Protein AF-A0A496TGB9-F1 (afdb_monomer)

Foldseek 3Di:
DDDDPVVVVVVVLVVVVLLLQQCVVLVVQDHPDHHDDPDDDDLLVSLVVCVVSCVVPVVSNVSNVVSCVVVVVVDDPVVNVVVVCLVPDDPVVNCVVCVVVCPPPHPVPPD

Mean predicted aligned error: 8.4 Å

Structure (mmCIF, N/CA/C/O backbone):
data_AF-A0A496TGB9-F1
#
_entry.id   AF-A0A496TGB9-F1
#
loop_
_atom_site.group_PDB
_atom_site.id
_atom_site.type_symbol
_atom_site.label_atom_id
_atom_site.label_alt_id
_atom_site.label_comp_id
_atom_site.label_asym_id
_atom_site.label_entity_id
_atom_site.label_seq_id
_atom_site.pdbx_PDB_ins_code
_atom_site.Cartn_x
_atom_site.Cartn_y
_atom_site.Cartn_z
_atom_site.occupancy
_atom_site.B_iso_or_equiv
_atom_site.auth_seq_id
_atom_site.auth_comp_id
_atom_site.auth_asym_id
_atom_site.auth_atom_id
_atom_site.pdbx_PDB_model_num
ATOM 1 N N . MET A 1 1 ? -21.841 -12.529 18.182 1.00 57.22 1 MET A N 1
ATOM 2 C CA . MET A 1 1 ? -20.775 -12.294 19.174 1.00 57.22 1 MET A CA 1
ATOM 3 C C . MET A 1 1 ? -20.608 -10.790 19.254 1.00 57.22 1 MET A C 1
ATOM 5 O O . MET A 1 1 ? -20.301 -10.197 18.228 1.00 57.22 1 MET A O 1
ATOM 9 N N . GLU A 1 2 ? -20.932 -10.175 20.390 1.00 85.12 2 GLU A N 1
ATOM 10 C CA . GLU A 1 2 ? -20.665 -8.746 20.596 1.00 85.12 2 GLU A CA 1
ATOM 11 C C . GLU A 1 2 ? -19.164 -8.572 20.853 1.00 85.12 2 GLU A C 1
ATOM 13 O O . GLU A 1 2 ? -18.614 -9.227 21.735 1.00 85.12 2 GLU A O 1
ATOM 18 N N . ILE A 1 3 ? -18.500 -7.747 20.043 1.00 89.69 3 ILE A N 1
ATOM 19 C CA . ILE A 1 3 ? -17.087 -7.382 20.209 1.00 89.69 3 ILE A CA 1
ATOM 20 C C . ILE A 1 3 ? -17.006 -5.957 20.746 1.00 89.69 3 ILE A C 1
ATOM 22 O O . ILE A 1 3 ? -17.847 -5.116 20.425 1.00 89.69 3 ILE A O 1
ATOM 26 N N . SER A 1 4 ? -15.980 -5.663 21.543 1.00 94.19 4 SER A N 1
ATOM 27 C CA . SER A 1 4 ? -15.757 -4.286 21.991 1.00 94.19 4 SER A CA 1
ATOM 28 C C . SER A 1 4 ? -15.330 -3.390 20.820 1.00 94.19 4 SER A C 1
ATOM 30 O O . SER A 1 4 ? -14.695 -3.849 19.869 1.00 94.19 4 SER A O 1
ATOM 32 N N . LEU A 1 5 ? -15.601 -2.082 20.903 1.00 94.06 5 LEU A N 1
ATOM 33 C CA . LEU A 1 5 ? -15.156 -1.119 19.884 1.00 94.06 5 LEU A CA 1
ATOM 34 C C . LEU A 1 5 ? -13.626 -1.110 19.720 1.00 94.06 5 LEU A C 1
ATOM 36 O O . LEU A 1 5 ? -13.108 -0.931 18.617 1.00 94.06 5 LEU A O 1
ATOM 40 N N . LYS A 1 6 ? -12.897 -1.325 20.822 1.00 93.12 6 LYS A N 1
ATOM 41 C CA . LYS A 1 6 ? -11.436 -1.432 20.813 1.00 93.12 6 LYS A CA 1
ATOM 42 C C . LYS A 1 6 ? -10.983 -2.639 19.993 1.00 93.12 6 LYS A C 1
ATOM 44 O O . LYS A 1 6 ? -10.176 -2.479 19.082 1.00 93.12 6 LYS A O 1
ATOM 49 N N . GLU A 1 7 ? -11.545 -3.808 20.284 1.00 93.56 7 GLU A N 1
ATOM 50 C CA . GLU A 1 7 ? -11.225 -5.049 19.577 1.00 93.56 7 GLU A CA 1
ATOM 51 C C . GLU A 1 7 ? -11.588 -4.955 18.090 1.00 93.56 7 GLU A C 1
ATOM 53 O O . GLU A 1 7 ? -10.802 -5.342 17.228 1.00 93.56 7 GLU A O 1
ATOM 58 N N . PHE A 1 8 ? -12.742 -4.362 17.765 1.00 94.19 8 PHE A N 1
ATOM 59 C CA . PHE A 1 8 ? -13.118 -4.091 16.379 1.00 94.19 8 PHE A CA 1
ATOM 60 C C . PHE A 1 8 ? -12.067 -3.233 15.664 1.00 94.19 8 PHE A C 1
ATOM 62 O O . PHE A 1 8 ? -11.627 -3.576 14.569 1.00 94.19 8 PHE A O 1
ATOM 69 N N . LYS A 1 9 ? -11.635 -2.129 16.285 1.00 90.88 9 LYS A N 1
ATOM 70 C CA . LYS A 1 9 ? -10.646 -1.208 15.707 1.00 90.88 9 LYS A CA 1
ATOM 71 C C . LYS A 1 9 ? -9.292 -1.878 15.465 1.00 90.88 9 LYS A C 1
ATOM 73 O O . LYS A 1 9 ? -8.643 -1.583 14.455 1.00 90.88 9 LYS A O 1
ATOM 78 N N . GLU A 1 10 ? -8.859 -2.733 16.387 1.00 91.19 10 GLU A N 1
ATOM 79 C CA . GLU A 1 10 ? -7.620 -3.510 16.271 1.00 91.19 10 GLU A CA 1
ATOM 80 C C . GLU A 1 10 ? -7.716 -4.480 15.092 1.00 91.19 10 GLU A C 1
ATOM 82 O O . GLU A 1 10 ? -6.960 -4.336 14.130 1.00 91.19 10 GLU A O 1
ATOM 87 N N . ARG A 1 11 ? -8.738 -5.342 15.073 1.00 93.56 11 ARG A N 1
ATOM 88 C CA . ARG A 1 11 ? -8.959 -6.316 13.991 1.00 93.56 11 ARG A CA 1
ATOM 89 C C . ARG A 1 11 ? -9.144 -5.664 12.625 1.00 93.56 11 ARG A C 1
ATOM 91 O O . ARG A 1 11 ? -8.650 -6.163 11.619 1.00 93.56 11 ARG A O 1
ATOM 98 N N . PHE A 1 12 ? -9.842 -4.532 12.573 1.00 92.25 12 PHE A N 1
ATOM 99 C CA . PHE A 1 12 ? -10.008 -3.765 11.343 1.00 92.25 12 PHE A CA 1
ATOM 100 C C . PHE A 1 12 ? -8.667 -3.213 10.843 1.00 92.25 12 PHE A C 1
ATOM 102 O O . PHE A 1 12 ? -8.364 -3.294 9.655 1.00 92.25 12 PHE A O 1
ATOM 109 N N . SER A 1 13 ? -7.836 -2.683 11.748 1.00 90.12 13 SER A N 1
ATOM 110 C CA . SER A 1 13 ? -6.503 -2.185 11.390 1.00 90.12 13 SER A CA 1
ATOM 111 C C . SER A 1 13 ? -5.588 -3.308 10.896 1.00 90.12 13 SER A C 1
ATOM 113 O O . SER A 1 13 ? -4.877 -3.110 9.914 1.00 90.12 13 SER A O 1
ATOM 115 N N . GLU A 1 14 ? -5.624 -4.471 11.545 1.00 92.56 14 GLU A N 1
ATOM 116 C CA . GLU A 1 14 ? -4.873 -5.663 11.137 1.00 92.56 14 GLU A CA 1
ATOM 117 C C . GLU A 1 14 ? -5.318 -6.163 9.762 1.00 92.56 14 GLU A C 1
ATOM 119 O O . GLU A 1 14 ? -4.480 -6.362 8.886 1.00 92.56 14 GLU A O 1
ATOM 124 N N . GLY A 1 15 ? -6.629 -6.261 9.524 1.00 94.25 15 GLY A N 1
ATOM 125 C CA . GLY A 1 15 ? -7.169 -6.659 8.224 1.00 94.25 15 GLY A CA 1
ATOM 126 C C . GLY A 1 15 ? -6.773 -5.700 7.098 1.00 94.25 15 GLY A C 1
ATOM 127 O O . GLY A 1 15 ? -6.415 -6.141 6.006 1.00 94.25 15 GLY A O 1
ATOM 128 N N . LEU A 1 16 ? -6.762 -4.387 7.359 1.00 92.69 16 LEU A N 1
ATOM 129 C CA . LEU A 1 16 ? -6.268 -3.409 6.385 1.00 92.69 16 LEU A CA 1
ATOM 130 C C . LEU A 1 16 ? -4.783 -3.620 6.063 1.00 92.69 16 LEU A C 1
ATOM 132 O O . LEU A 1 16 ? -4.412 -3.559 4.890 1.00 92.69 16 LEU A O 1
ATOM 136 N N . LEU A 1 17 ? -3.941 -3.874 7.069 1.00 94.06 17 LEU A N 1
ATOM 137 C CA . LEU A 1 17 ? -2.518 -4.160 6.857 1.00 94.06 17 LEU A CA 1
ATOM 138 C C . LEU A 1 17 ? -2.315 -5.457 6.071 1.00 94.06 17 LEU A C 1
ATOM 140 O O . LEU A 1 17 ? -1.496 -5.488 5.153 1.00 94.06 17 LEU A O 1
ATOM 144 N N . GLU A 1 18 ? -3.082 -6.501 6.382 1.00 95.38 18 GLU A N 1
ATOM 145 C CA . GLU A 1 18 ? -3.023 -7.773 5.667 1.00 95.38 18 GLU A CA 1
ATOM 146 C C . GLU A 1 18 ? -3.385 -7.594 4.187 1.00 95.38 18 GLU A C 1
ATOM 148 O O . GLU A 1 18 ? -2.650 -8.065 3.322 1.00 95.38 18 GLU A O 1
ATOM 153 N N . ILE A 1 19 ? -4.447 -6.841 3.869 1.00 95.75 19 ILE A N 1
ATOM 154 C CA . ILE A 1 19 ? -4.821 -6.523 2.478 1.00 95.75 19 ILE A CA 1
ATOM 155 C C . ILE A 1 19 ? -3.662 -5.845 1.738 1.00 95.75 19 ILE A C 1
ATOM 157 O O . ILE A 1 19 ? -3.352 -6.221 0.608 1.00 95.75 19 ILE A O 1
ATOM 161 N N . HIS A 1 20 ? -2.988 -4.881 2.369 1.00 96.12 20 HIS A N 1
ATOM 162 C CA . HIS A 1 20 ? -1.855 -4.199 1.740 1.00 96.12 20 HIS A CA 1
ATOM 163 C C . HIS A 1 20 ? -0.694 -5.157 1.493 1.00 96.12 20 HIS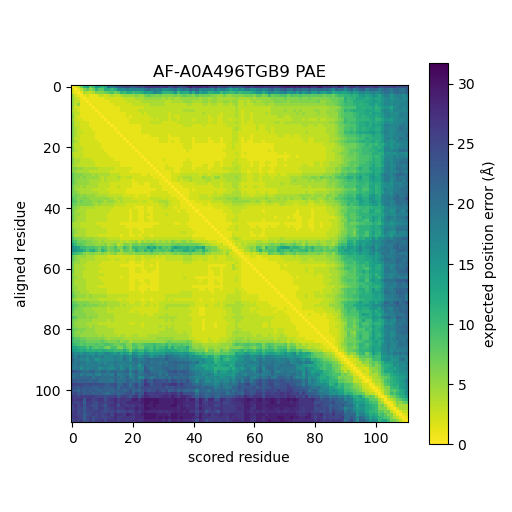 A C 1
ATOM 165 O O . HIS A 1 20 ? -0.1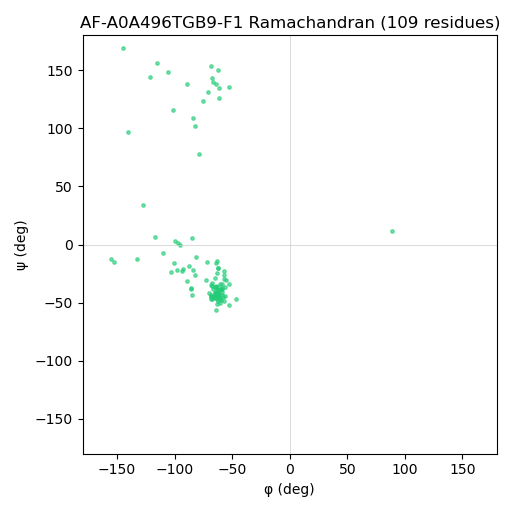34 -5.162 0.399 1.00 96.12 20 HIS A O 1
ATOM 171 N N . TRP A 1 21 ? -0.355 -5.997 2.472 1.00 97.06 21 TRP A N 1
ATOM 172 C CA . TRP A 1 21 ? 0.678 -7.014 2.304 1.00 97.06 21 TRP A CA 1
ATOM 173 C C . TRP A 1 21 ? 0.356 -7.977 1.158 1.00 97.06 21 TRP A C 1
ATOM 175 O O . TRP A 1 21 ? 1.232 -8.236 0.336 1.00 97.06 21 TRP A O 1
ATOM 185 N N . LYS A 1 22 ? -0.895 -8.439 1.034 1.00 97.81 22 LYS A N 1
ATOM 186 C CA . LYS A 1 22 ? -1.327 -9.313 -0.071 1.00 97.81 22 LYS A CA 1
ATOM 187 C C . LYS A 1 22 ? -1.184 -8.627 -1.427 1.00 97.81 22 LYS A C 1
ATOM 189 O O . LYS A 1 22 ? -0.658 -9.225 -2.366 1.00 97.81 22 LYS A O 1
ATOM 194 N N . GLN A 1 23 ? -1.609 -7.369 -1.533 1.00 97.88 23 GLN A N 1
ATOM 195 C CA . GLN A 1 23 ? -1.523 -6.612 -2.784 1.00 97.88 23 GLN A CA 1
ATOM 196 C C . GLN A 1 23 ? -0.072 -6.298 -3.170 1.00 97.88 23 GLN A C 1
ATOM 198 O O . GLN A 1 23 ? 0.320 -6.526 -4.311 1.00 97.88 23 GLN A O 1
ATOM 203 N N . TRP A 1 24 ? 0.770 -5.864 -2.231 1.00 97.69 24 TRP A N 1
ATOM 204 C CA . TRP A 1 24 ? 2.199 -5.668 -2.498 1.00 97.69 24 TRP A CA 1
ATOM 205 C C . TRP A 1 24 ? 2.904 -6.981 -2.847 1.00 97.69 24 TRP A C 1
ATOM 207 O O . TRP A 1 24 ? 3.754 -7.007 -3.739 1.00 97.69 24 TRP A O 1
ATOM 217 N N . SER A 1 25 ? 2.518 -8.086 -2.209 1.00 98.00 25 SER A N 1
ATOM 218 C CA . SER A 1 25 ? 3.067 -9.403 -2.524 1.00 98.00 25 SER A CA 1
ATOM 219 C C . SER A 1 25 ? 2.712 -9.860 -3.938 1.00 98.00 25 SER A C 1
ATOM 221 O O . SER A 1 25 ? 3.571 -10.403 -4.631 1.00 98.00 25 SER A O 1
ATOM 223 N N . ALA A 1 26 ? 1.505 -9.553 -4.421 1.00 98.12 26 ALA A N 1
ATOM 224 C CA . ALA A 1 26 ? 1.118 -9.800 -5.811 1.00 98.12 26 ALA A CA 1
ATOM 225 C C . ALA A 1 26 ? 1.951 -8.992 -6.823 1.00 98.12 26 ALA A C 1
ATOM 227 O O . ALA A 1 26 ? 2.128 -9.422 -7.961 1.00 98.12 26 ALA A O 1
ATOM 228 N N . LEU A 1 27 ? 2.519 -7.857 -6.403 1.00 97.38 27 LEU A N 1
ATOM 229 C CA . LEU A 1 27 ? 3.456 -7.054 -7.196 1.00 97.38 27 LEU A CA 1
ATOM 230 C C . LEU A 1 27 ? 4.916 -7.539 -7.082 1.00 97.38 27 LEU A C 1
ATOM 232 O O . LEU A 1 27 ? 5.821 -6.898 -7.619 1.00 97.38 27 LEU A O 1
ATOM 236 N N . GLY A 1 28 ? 5.167 -8.659 -6.399 1.00 96.31 28 GLY A N 1
ATOM 237 C CA . GLY A 1 28 ? 6.496 -9.256 -6.248 1.00 96.31 28 GLY A CA 1
ATOM 238 C C . GLY A 1 28 ? 7.290 -8.753 -5.041 1.00 96.31 28 GLY A C 1
ATOM 239 O O . GLY 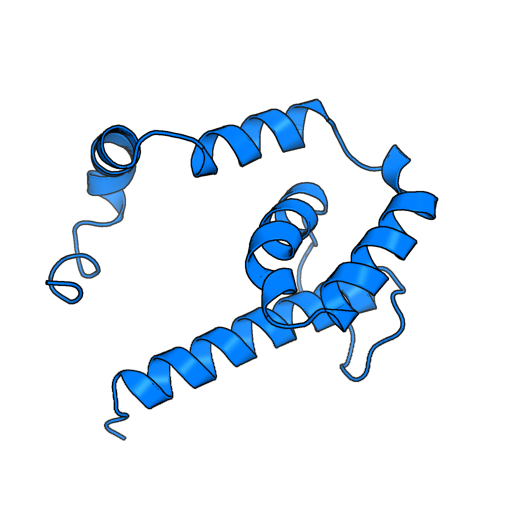A 1 28 ? 8.487 -9.023 -4.944 1.00 96.31 28 GLY A O 1
ATOM 240 N N . VAL A 1 29 ? 6.659 -8.030 -4.111 1.00 97.00 29 VAL A N 1
ATOM 241 C CA . VAL A 1 29 ? 7.282 -7.715 -2.819 1.00 97.00 29 VAL A CA 1
ATOM 242 C C . VAL A 1 29 ? 7.359 -8.984 -1.969 1.00 97.00 29 VAL A C 1
ATOM 244 O O . VAL A 1 29 ? 6.369 -9.698 -1.803 1.00 97.00 29 VAL A O 1
ATOM 247 N N . ALA A 1 30 ? 8.534 -9.265 -1.403 1.00 94.19 30 ALA A N 1
ATOM 248 C CA . ALA A 1 30 ? 8.701 -10.375 -0.472 1.00 94.19 30 ALA A CA 1
ATOM 249 C C . ALA A 1 30 ? 7.811 -10.164 0.762 1.00 94.19 30 ALA A C 1
ATOM 251 O O . ALA A 1 30 ? 7.862 -9.114 1.404 1.00 94.19 30 ALA A O 1
ATOM 252 N N . SER A 1 31 ? 6.982 -11.155 1.085 1.00 94.06 31 SER A N 1
ATOM 253 C CA . SER A 1 31 ? 5.998 -11.048 2.158 1.00 94.06 31 SER A CA 1
ATOM 254 C C . SER A 1 31 ? 5.810 -12.378 2.892 1.00 94.06 31 SER A C 1
ATOM 256 O O . SER A 1 31 ? 6.296 -13.419 2.456 1.00 94.06 31 SER A O 1
ATOM 258 N N . HIS A 1 32 ? 5.112 -12.319 4.025 1.00 93.25 32 HIS A N 1
ATOM 259 C CA . HIS A 1 32 ? 4.730 -13.477 4.836 1.00 93.25 32 HIS A CA 1
ATOM 260 C C . HIS A 1 32 ? 3.296 -13.958 4.553 1.00 93.25 32 HIS A C 1
ATOM 262 O O . HIS A 1 32 ? 2.823 -14.879 5.215 1.00 93.25 32 HIS A O 1
ATOM 268 N N . VAL A 1 33 ? 2.592 -13.318 3.616 1.00 96.19 33 VAL A N 1
ATOM 269 C CA . VAL A 1 33 ? 1.211 -13.641 3.245 1.00 96.19 33 VAL A CA 1
ATOM 270 C C . VAL A 1 33 ? 1.156 -14.128 1.804 1.00 96.19 33 VAL A C 1
ATOM 272 O O . VAL A 1 33 ? 2.006 -13.790 0.981 1.00 96.19 33 VAL A O 1
ATOM 275 N N . GLU A 1 34 ? 0.123 -14.898 1.481 1.00 97.06 34 GLU A N 1
ATOM 276 C CA . GLU A 1 34 ? -0.149 -15.242 0.089 1.00 97.06 34 GLU A CA 1
ATOM 277 C C . GLU A 1 34 ? -0.496 -13.982 -0.718 1.00 97.06 34 GLU A C 1
ATOM 279 O O . GLU A 1 34 ? -1.256 -13.140 -0.231 1.00 97.06 34 GLU A O 1
ATOM 284 N N . PRO A 1 35 ? 0.0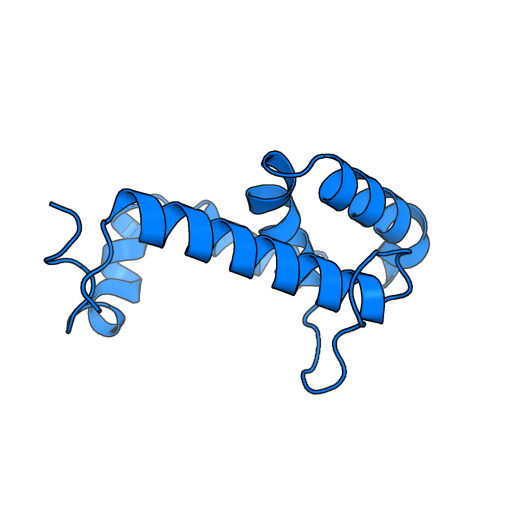13 -13.839 -1.951 1.00 98.06 35 PRO A N 1
ATOM 285 C CA . PRO A 1 35 ? -0.319 -12.703 -2.795 1.00 98.06 35 PRO A CA 1
ATOM 286 C C . PRO A 1 35 ? -1.817 -12.661 -3.113 1.00 98.06 35 PRO A C 1
ATOM 288 O O . PRO A 1 35 ? -2.475 -13.698 -3.215 1.00 98.06 35 PRO A O 1
ATOM 291 N N . GLU A 1 36 ? -2.349 -11.456 -3.313 1.00 97.81 36 GLU A N 1
ATOM 292 C CA . GLU A 1 36 ? -3.687 -11.263 -3.877 1.00 97.81 36 GLU A CA 1
ATOM 293 C C . GLU A 1 36 ? -3.754 -11.856 -5.298 1.00 97.81 36 GLU A C 1
ATOM 295 O O . GLU A 1 36 ? -2.846 -11.659 -6.104 1.00 97.81 36 GLU A O 1
ATOM 300 N N . ARG A 1 37 ? -4.823 -12.601 -5.610 1.00 96.75 37 ARG A N 1
ATOM 301 C CA . ARG A 1 37 ? -4.989 -13.316 -6.897 1.00 96.75 37 ARG A CA 1
ATOM 302 C C . ARG A 1 37 ? -6.354 -13.110 -7.551 1.00 96.75 37 ARG A C 1
ATOM 304 O O . ARG A 1 37 ? -6.532 -13.483 -8.705 1.00 96.75 37 ARG A O 1
ATOM 311 N N . ASN A 1 38 ? -7.315 -12.552 -6.825 1.00 96.06 38 ASN A N 1
ATOM 312 C CA . ASN A 1 38 ? -8.716 -12.473 -7.227 1.00 96.06 38 ASN A CA 1
ATOM 313 C C . ASN A 1 38 ? -9.108 -11.075 -7.714 1.00 96.06 38 ASN A C 1
ATOM 315 O O . ASN A 1 38 ? -10.068 -10.944 -8.470 1.00 96.06 38 ASN A O 1
ATOM 319 N N . TRP A 1 39 ? -8.383 -10.036 -7.293 1.00 94.38 39 TRP A N 1
ATOM 320 C CA . TRP A 1 39 ? -8.737 -8.644 -7.568 1.00 94.38 39 TRP A CA 1
ATOM 321 C C . TRP A 1 39 ? -7.643 -7.899 -8.326 1.00 94.38 39 TRP A C 1
ATOM 323 O O . TRP A 1 39 ? -6.451 -8.092 -8.091 1.00 94.38 39 TRP A O 1
ATOM 333 N N . LEU A 1 40 ? -8.067 -6.998 -9.216 1.00 95.50 40 LEU A N 1
ATOM 334 C CA . LEU A 1 40 ? -7.164 -6.045 -9.853 1.00 95.50 40 LEU A CA 1
ATOM 335 C C . LEU A 1 40 ? -6.627 -5.057 -8.815 1.00 95.50 40 LEU A C 1
ATOM 337 O O . LEU A 1 40 ? -7.368 -4.568 -7.961 1.00 95.50 40 LEU A O 1
ATOM 341 N N . ILE A 1 41 ? -5.340 -4.737 -8.930 1.00 96.69 41 ILE A N 1
ATOM 342 C CA . ILE A 1 41 ? -4.649 -3.823 -8.022 1.00 96.69 41 ILE A CA 1
ATOM 343 C C . ILE A 1 41 ? -4.527 -2.461 -8.698 1.00 96.69 41 ILE A C 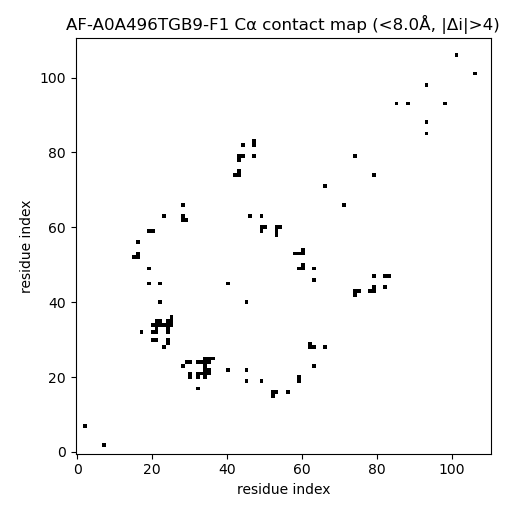1
ATOM 345 O O . ILE A 1 41 ? -3.847 -2.320 -9.715 1.00 96.69 41 ILE A O 1
ATOM 349 N N . ASP A 1 42 ? -5.171 -1.450 -8.118 1.00 95.50 42 ASP A N 1
ATOM 350 C CA . ASP A 1 42 ? -4.957 -0.056 -8.505 1.00 95.50 42 ASP A CA 1
ATOM 351 C C . ASP A 1 42 ? -3.706 0.482 -7.798 1.00 95.50 42 ASP A C 1
ATOM 353 O O . ASP A 1 42 ?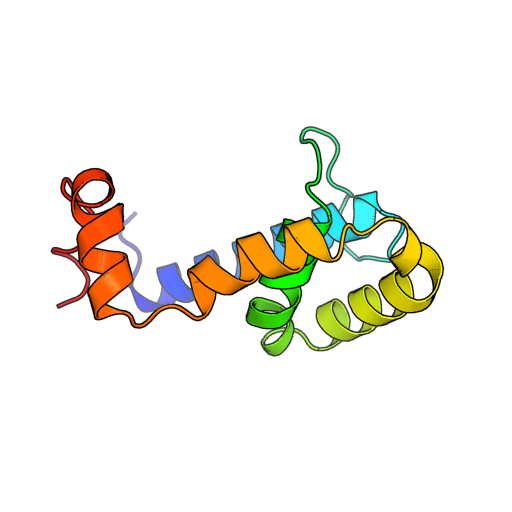 -3.732 0.793 -6.605 1.00 95.50 42 ASP A O 1
ATOM 357 N N . LEU A 1 43 ? -2.597 0.559 -8.536 1.00 96.12 43 LEU A N 1
ATOM 358 C CA . LEU A 1 43 ? -1.277 0.863 -7.988 1.00 96.12 43 LEU A CA 1
ATOM 359 C C . LEU A 1 43 ? -1.220 2.245 -7.324 1.00 96.12 43 LEU A C 1
ATOM 361 O O . LEU A 1 43 ? -0.669 2.383 -6.234 1.00 96.12 43 LEU A O 1
ATOM 365 N N . GLU A 1 44 ? -1.806 3.275 -7.936 1.00 95.69 44 GLU A N 1
ATOM 366 C CA . GLU A 1 44 ? -1.809 4.620 -7.358 1.00 95.69 44 GLU A CA 1
ATOM 367 C C . GLU A 1 44 ? -2.651 4.708 -6.081 1.00 95.69 44 GLU A C 1
ATOM 369 O O . GLU A 1 44 ? -2.271 5.426 -5.152 1.00 95.69 44 GLU A O 1
ATOM 374 N N . ALA A 1 45 ? -3.769 3.978 -6.017 1.00 93.69 45 ALA A N 1
ATOM 375 C CA . ALA A 1 45 ? -4.584 3.903 -4.809 1.00 93.69 45 ALA A CA 1
ATOM 376 C C . ALA A 1 45 ? -3.832 3.169 -3.690 1.00 93.69 45 ALA A C 1
ATOM 378 O O . ALA A 1 45 ? -3.743 3.701 -2.584 1.00 93.69 45 ALA A O 1
ATOM 379 N N . LEU A 1 46 ? -3.225 2.016 -4.005 1.00 95.56 46 LEU A N 1
ATOM 380 C CA . LEU A 1 46 ? -2.416 1.229 -3.073 1.00 95.56 46 LEU A CA 1
ATOM 381 C C . LEU A 1 46 ? -1.251 2.045 -2.510 1.00 95.56 46 LEU A C 1
ATOM 383 O O . LEU A 1 46 ? -1.017 2.035 -1.304 1.00 95.56 46 LEU A O 1
ATOM 387 N N . VAL A 1 47 ? -0.522 2.787 -3.345 1.00 94.81 47 VAL A N 1
ATOM 388 C CA . VAL A 1 47 ? 0.590 3.625 -2.874 1.00 94.81 47 VAL A CA 1
ATOM 389 C C . VAL A 1 47 ? 0.107 4.697 -1.911 1.00 94.81 47 VAL A C 1
ATOM 391 O O . VAL A 1 47 ? 0.666 4.840 -0.824 1.00 94.81 47 VAL A O 1
ATOM 394 N N . LEU A 1 48 ? -0.945 5.431 -2.271 1.00 92.38 48 LEU A N 1
ATOM 395 C CA . LEU A 1 48 ? -1.455 6.503 -1.419 1.00 92.38 48 LEU A CA 1
ATOM 396 C C . LEU A 1 48 ? -2.009 5.974 -0.093 1.00 92.38 48 LEU A C 1
ATOM 398 O O . LEU A 1 48 ? -1.723 6.561 0.951 1.00 92.38 48 LEU A O 1
ATOM 402 N N . SER A 1 49 ? -2.740 4.857 -0.101 1.00 91.00 49 SER A N 1
ATOM 403 C CA . SER A 1 49 ? -3.222 4.236 1.137 1.00 91.00 49 SER A CA 1
ATOM 404 C C . SER A 1 49 ? -2.079 3.655 1.973 1.00 91.00 49 SER A C 1
ATOM 406 O O . SER A 1 49 ? -2.107 3.775 3.198 1.00 91.00 49 SER A O 1
ATOM 408 N N . THR A 1 50 ? -1.026 3.124 1.340 1.00 93.50 50 THR A N 1
ATOM 409 C CA . THR A 1 50 ? 0.182 2.638 2.030 1.00 93.50 50 THR A CA 1
ATOM 410 C C . THR A 1 50 ? 0.924 3.766 2.743 1.00 93.50 50 THR A C 1
ATOM 412 O O . THR A 1 50 ? 1.420 3.551 3.841 1.00 93.50 50 THR A O 1
ATOM 415 N N . LEU A 1 51 ? 0.966 4.986 2.199 1.00 87.44 51 LEU A N 1
ATOM 416 C CA . LEU A 1 51 ? 1.590 6.124 2.893 1.00 87.44 51 LEU A CA 1
ATOM 417 C C . LEU A 1 51 ? 0.850 6.510 4.184 1.00 87.44 51 LEU A C 1
ATOM 419 O O . LEU A 1 51 ? 1.465 7.006 5.124 1.00 87.44 51 LEU A O 1
ATOM 423 N N . VAL A 1 52 ? -0.460 6.264 4.242 1.00 81.12 52 VAL A N 1
ATOM 424 C CA . VAL A 1 52 ? -1.286 6.537 5.427 1.00 81.12 52 VAL A CA 1
ATOM 425 C C . VAL A 1 52 ? -1.221 5.378 6.426 1.00 81.12 52 VAL A C 1
ATOM 427 O O . VAL A 1 52 ? -1.091 5.596 7.629 1.00 81.12 52 VAL A O 1
ATOM 430 N N . LEU A 1 53 ? -1.309 4.137 5.941 1.00 78.31 53 LEU A N 1
ATOM 431 C CA . LEU A 1 53 ? -1.408 2.933 6.774 1.00 78.31 53 LEU A CA 1
ATOM 432 C C . LEU A 1 53 ? -0.050 2.333 7.147 1.00 78.31 53 LEU A C 1
ATOM 434 O O . LEU A 1 53 ? 0.098 1.795 8.241 1.00 78.31 53 LEU A O 1
ATOM 438 N N . GLY A 1 54 ? 0.953 2.467 6.283 1.00 66.81 54 GLY A N 1
ATOM 439 C CA . GLY A 1 54 ? 2.314 1.962 6.471 1.00 66.81 54 GLY A CA 1
ATOM 440 C C . GLY A 1 54 ? 3.053 2.605 7.646 1.00 66.81 54 GLY A C 1
ATOM 441 O O . GLY A 1 54 ? 4.003 2.024 8.152 1.00 66.81 54 GLY A O 1
ATOM 442 N N . LEU A 1 55 ? 2.571 3.735 8.178 1.00 70.50 55 LEU A N 1
ATOM 443 C CA . LEU A 1 55 ? 3.058 4.274 9.456 1.00 70.50 55 LEU A CA 1
ATOM 444 C C . LEU A 1 55 ? 2.800 3.324 10.641 1.00 70.50 55 LEU A C 1
ATOM 446 O O . LEU A 1 55 ? 3.461 3.444 11.670 1.00 70.50 55 LEU A O 1
ATOM 450 N N . LYS A 1 56 ? 1.861 2.377 10.507 1.00 82.69 56 LYS A N 1
ATOM 451 C CA . LYS A 1 56 ? 1.585 1.339 11.510 1.00 82.69 56 LYS A CA 1
ATOM 452 C C . LYS A 1 56 ? 2.455 0.083 11.352 1.00 82.69 56 LYS A C 1
ATOM 454 O O . LYS A 1 56 ? 2.572 -0.672 12.310 1.00 82.69 56 LYS A O 1
ATOM 459 N N . ASP A 1 57 ? 3.064 -0.138 10.184 1.00 90.44 57 ASP A N 1
ATOM 460 C CA . ASP A 1 57 ? 4.037 -1.215 9.944 1.00 90.44 57 ASP A CA 1
ATOM 461 C C . ASP A 1 57 ? 5.169 -0.693 9.050 1.00 90.44 57 ASP A C 1
ATOM 463 O O . ASP A 1 57 ? 5.074 -0.676 7.820 1.00 90.44 57 ASP A O 1
ATOM 467 N N . ALA A 1 58 ? 6.272 -0.292 9.684 1.00 91.00 58 ALA A N 1
ATOM 468 C CA . ALA A 1 58 ? 7.431 0.270 8.997 1.00 91.00 58 ALA A CA 1
ATOM 469 C C . ALA A 1 58 ? 8.012 -0.664 7.920 1.00 91.00 58 ALA A C 1
ATOM 471 O O . ALA A 1 58 ? 8.601 -0.189 6.950 1.00 91.00 58 ALA A O 1
ATOM 472 N N . ARG A 1 59 ? 7.835 -1.987 8.047 1.00 93.88 59 ARG A N 1
ATOM 473 C CA . ARG A 1 59 ? 8.332 -2.954 7.056 1.00 93.88 59 ARG A CA 1
ATOM 474 C C . ARG A 1 59 ? 7.541 -2.864 5.759 1.00 93.88 59 ARG A C 1
ATOM 476 O O . ARG A 1 59 ? 8.143 -2.878 4.691 1.00 93.88 59 ARG A O 1
ATOM 483 N N . LEU A 1 60 ? 6.217 -2.732 5.859 1.00 94.62 60 LEU A N 1
ATOM 484 C CA . LEU A 1 60 ? 5.340 -2.541 4.705 1.00 94.62 60 LEU A CA 1
ATOM 485 C C . LEU A 1 60 ? 5.713 -1.253 3.967 1.00 94.62 60 LEU A C 1
ATOM 487 O O . LEU A 1 60 ? 5.875 -1.258 2.747 1.00 94.62 60 LEU A O 1
ATOM 491 N N . LEU A 1 61 ? 5.902 -0.163 4.719 1.00 94.25 61 LEU A N 1
ATOM 492 C CA . LEU A 1 61 ? 6.287 1.121 4.144 1.00 94.25 61 LEU A CA 1
ATOM 493 C C . LEU A 1 61 ? 7.639 1.027 3.425 1.00 94.25 61 LEU A C 1
ATOM 495 O O . LEU A 1 61 ? 7.722 1.382 2.251 1.00 94.25 61 LEU A O 1
ATOM 499 N N . ASN A 1 62 ? 8.669 0.487 4.078 1.00 95.00 62 ASN A N 1
ATOM 500 C CA . ASN A 1 62 ? 9.996 0.339 3.476 1.00 95.00 62 ASN A CA 1
ATOM 501 C C . ASN A 1 62 ? 9.960 -0.524 2.210 1.00 95.00 62 ASN A C 1
ATOM 503 O O . ASN A 1 62 ? 10.467 -0.109 1.170 1.00 95.00 62 ASN A O 1
ATOM 507 N N . ALA A 1 63 ? 9.296 -1.679 2.266 1.00 95.75 63 ALA A N 1
ATOM 508 C CA . ALA A 1 63 ? 9.195 -2.580 1.125 1.00 95.75 63 ALA A CA 1
ATOM 509 C C . ALA A 1 63 ? 8.451 -1.935 -0.059 1.00 95.75 63 ALA A C 1
ATOM 511 O O . ALA A 1 63 ? 8.866 -2.078 -1.211 1.00 95.75 63 ALA A O 1
ATOM 512 N N . SER A 1 64 ? 7.390 -1.165 0.214 1.00 95.75 64 SER A N 1
ATOM 513 C CA . SER A 1 64 ? 6.678 -0.411 -0.824 1.00 95.75 64 SER A CA 1
ATOM 514 C C . SER A 1 64 ? 7.558 0.662 -1.474 1.00 95.75 64 SER A C 1
ATOM 516 O O . SER A 1 64 ? 7.554 0.805 -2.695 1.00 95.75 64 SER A O 1
ATOM 518 N N . ILE A 1 65 ? 8.371 1.378 -0.689 1.00 95.62 65 ILE A N 1
ATOM 519 C CA . ILE A 1 65 ? 9.299 2.395 -1.199 1.00 95.62 65 ILE A CA 1
ATOM 520 C C . ILE A 1 65 ? 10.375 1.745 -2.072 1.00 95.62 65 ILE A C 1
ATOM 522 O O . ILE A 1 65 ? 10.639 2.228 -3.172 1.00 95.62 65 ILE A O 1
ATOM 526 N N . GLU A 1 66 ? 10.963 0.631 -1.633 1.00 97.06 66 GLU A N 1
ATOM 527 C CA . GLU A 1 66 ? 11.945 -0.117 -2.426 1.00 97.06 66 GLU A CA 1
ATOM 528 C C . GLU A 1 66 ? 11.370 -0.586 -3.765 1.00 97.06 66 GLU A C 1
ATOM 530 O O . GLU A 1 66 ? 12.037 -0.497 -4.803 1.00 97.06 66 GLU A O 1
ATOM 535 N N . TRP A 1 67 ? 10.120 -1.053 -3.763 1.00 97.38 67 TRP A N 1
ATOM 536 C CA . TRP A 1 67 ? 9.424 -1.424 -4.987 1.00 97.38 67 TRP A CA 1
ATOM 537 C C . TRP A 1 67 ? 9.210 -0.210 -5.901 1.00 97.38 67 TRP A C 1
ATOM 539 O O . TRP A 1 67 ? 9.461 -0.295 -7.105 1.00 97.38 67 TRP A O 1
ATOM 549 N N . LEU A 1 68 ? 8.807 0.935 -5.342 1.00 96.94 68 LEU A N 1
ATOM 550 C CA . LEU A 1 68 ? 8.563 2.171 -6.092 1.00 96.94 68 LEU A CA 1
ATOM 551 C C . LEU A 1 68 ? 9.832 2.787 -6.677 1.00 96.94 68 LEU A C 1
ATOM 553 O O . LEU A 1 68 ? 9.776 3.346 -7.768 1.00 96.94 68 LEU A O 1
ATOM 557 N N . ILE A 1 69 ? 10.980 2.656 -6.014 1.00 97.44 69 ILE A N 1
ATOM 558 C CA . ILE A 1 69 ? 12.265 3.103 -6.570 1.00 97.44 69 ILE A CA 1
ATOM 559 C C . ILE A 1 69 ? 12.557 2.386 -7.897 1.00 97.44 69 ILE A C 1
ATOM 561 O O . ILE A 1 69 ? 13.064 3.000 -8.833 1.00 97.44 69 ILE A O 1
ATOM 565 N N . LYS A 1 70 ? 12.208 1.098 -7.999 1.00 97.31 70 LYS A N 1
ATOM 566 C CA . LYS A 1 70 ? 12.466 0.272 -9.189 1.00 97.31 70 LYS A CA 1
ATOM 567 C C . LYS A 1 70 ? 11.375 0.397 -10.253 1.00 97.31 70 LYS A C 1
ATOM 569 O O . LYS A 1 70 ? 11.680 0.395 -11.440 1.00 97.31 70 LYS A O 1
ATOM 574 N N . ASN A 1 71 ? 10.114 0.508 -9.834 1.00 97.50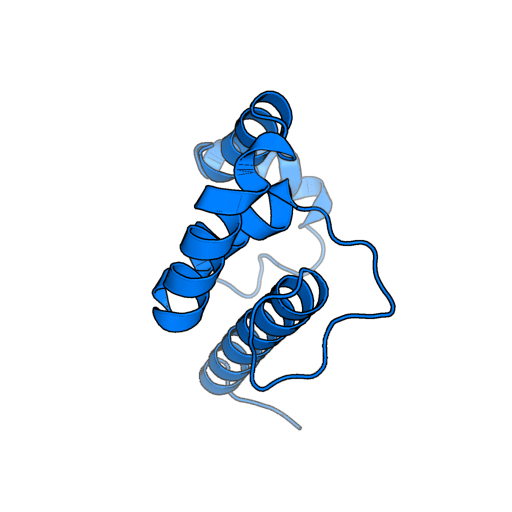 71 ASN A N 1
ATOM 575 C CA . ASN A 1 71 ? 8.946 0.381 -10.715 1.00 97.50 71 ASN A CA 1
ATOM 576 C C . ASN A 1 71 ? 8.101 1.662 -10.805 1.00 97.50 71 ASN A C 1
ATOM 578 O O . ASN A 1 71 ? 7.037 1.674 -11.420 1.00 97.50 71 ASN A O 1
ATOM 582 N N . GLY A 1 72 ? 8.566 2.766 -10.214 1.00 95.12 72 GLY A N 1
ATOM 583 C CA . GLY A 1 72 ? 7.815 4.018 -10.093 1.00 95.12 72 GLY A CA 1
ATOM 584 C C . GLY A 1 72 ? 7.348 4.617 -11.422 1.00 95.12 72 GLY A C 1
ATOM 585 O O . GLY A 1 72 ? 6.357 5.342 -11.461 1.00 95.12 72 GLY A O 1
ATOM 586 N N . GLY A 1 73 ? 8.016 4.266 -12.525 1.00 96.62 73 GLY A N 1
ATOM 587 C CA . GLY A 1 73 ? 7.629 4.666 -13.879 1.00 96.62 73 GLY A CA 1
ATOM 588 C C . GLY A 1 73 ? 6.263 4.139 -14.336 1.00 96.62 73 GLY A C 1
ATOM 589 O O . GLY A 1 73 ? 5.728 4.647 -15.316 1.00 96.62 73 GLY A O 1
ATOM 590 N N . TRP A 1 74 ? 5.678 3.158 -13.642 1.00 96.00 74 TRP A N 1
ATOM 591 C CA . TRP A 1 74 ? 4.339 2.642 -13.950 1.00 96.00 74 TRP A CA 1
ATOM 592 C C . TRP A 1 74 ? 3.213 3.507 -13.375 1.00 96.00 74 TRP A C 1
ATOM 594 O O . TRP A 1 74 ? 2.053 3.316 -13.731 1.00 96.00 74 TRP A O 1
ATOM 604 N N . LEU A 1 75 ? 3.534 4.462 -12.498 1.00 96.00 75 LEU A N 1
ATOM 605 C CA . LEU A 1 75 ? 2.536 5.302 -11.853 1.00 96.00 75 LEU A CA 1
ATOM 606 C C . LEU A 1 75 ? 2.226 6.554 -12.669 1.00 96.00 75 LEU A C 1
ATOM 608 O O . LEU A 1 75 ? 3.109 7.284 -13.123 1.00 96.00 75 LEU A O 1
ATOM 612 N N . SER A 1 76 ? 0.942 6.891 -12.749 1.00 96.56 76 SER A N 1
ATOM 613 C CA . SER A 1 76 ? 0.495 8.174 -13.267 1.00 96.56 76 SER A CA 1
ATOM 614 C C . SER A 1 76 ? 0.522 9.245 -12.178 1.00 96.56 76 SER A C 1
ATOM 616 O O . SER A 1 76 ? -0.363 9.319 -11.319 1.00 96.56 76 SER A O 1
ATOM 618 N N . LEU A 1 77 ? 1.466 10.186 -12.279 1.00 93.94 77 LEU A N 1
ATOM 619 C CA . LEU A 1 77 ? 1.504 11.368 -11.403 1.00 93.94 77 LEU A CA 1
ATOM 620 C C . LEU A 1 77 ? 0.195 12.175 -11.439 1.00 93.94 77 LEU A C 1
ATOM 622 O O .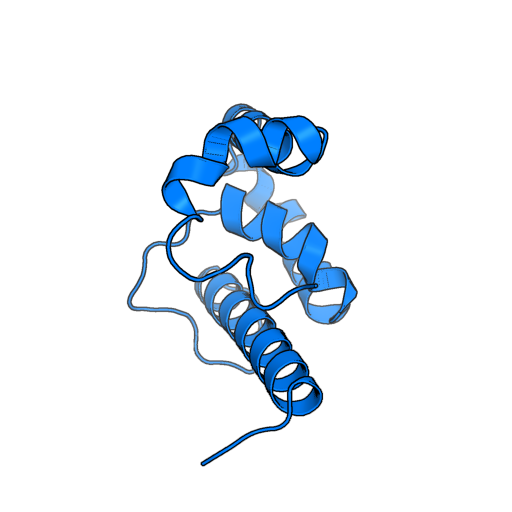 LEU A 1 77 ? -0.182 12.799 -10.448 1.00 93.94 77 LEU A O 1
ATOM 626 N N . GLN A 1 78 ? -0.519 12.167 -12.568 1.00 95.00 78 GLN A N 1
ATOM 627 C CA . GLN A 1 78 ? -1.819 12.828 -12.673 1.00 95.00 78 GLN A CA 1
ATOM 628 C C . GLN A 1 78 ? -2.885 12.116 -11.834 1.00 95.00 78 GLN A C 1
ATOM 630 O O . GLN A 1 78 ? -3.651 12.787 -11.140 1.00 95.00 78 GLN A O 1
ATOM 635 N N . ARG A 1 79 ? -2.936 10.775 -11.870 1.00 94.62 79 ARG A N 1
ATOM 636 C CA . ARG A 1 79 ? -3.869 9.993 -11.042 1.00 94.62 79 ARG A CA 1
ATOM 637 C C . ARG A 1 79 ? -3.554 10.162 -9.563 1.00 94.62 79 ARG A C 1
ATOM 639 O O . ARG A 1 79 ? -4.468 10.502 -8.819 1.00 94.62 79 ARG A O 1
ATOM 646 N N . ILE A 1 80 ? -2.281 10.061 -9.168 1.00 93.62 80 ILE A N 1
ATOM 647 C CA . ILE A 1 80 ? -1.846 10.309 -7.784 1.00 93.62 80 ILE A CA 1
ATOM 648 C C . ILE A 1 80 ? -2.346 11.673 -7.306 1.00 93.62 80 ILE A C 1
ATOM 650 O O . ILE A 1 80 ? -3.023 11.755 -6.286 1.00 93.62 80 ILE A O 1
ATOM 654 N N . LYS A 1 81 ? -2.088 12.750 -8.062 1.00 90.62 81 LYS A N 1
ATOM 655 C CA . LYS A 1 81 ? -2.543 14.102 -7.695 1.00 90.62 81 LYS A CA 1
ATOM 656 C C . LYS A 1 81 ? -4.065 14.193 -7.563 1.00 90.62 81 LYS A C 1
ATOM 658 O O . LYS A 1 81 ? -4.552 14.899 -6.684 1.00 90.62 81 LYS A O 1
ATOM 663 N N . ARG A 1 82 ? -4.827 13.516 -8.429 1.00 90.44 82 ARG A N 1
ATOM 664 C CA . ARG A 1 82 ? -6.298 13.497 -8.354 1.00 90.44 82 ARG A CA 1
ATOM 665 C C . ARG A 1 82 ? -6.800 12.758 -7.116 1.00 90.44 82 ARG A C 1
ATOM 667 O O . ARG A 1 82 ? -7.675 13.284 -6.439 1.00 90.44 82 ARG A O 1
ATOM 674 N N . ILE A 1 83 ? -6.240 11.590 -6.816 1.00 88.56 83 ILE A N 1
ATOM 675 C CA . ILE A 1 83 ? -6.639 10.781 -5.659 1.00 88.56 83 ILE A CA 1
ATOM 676 C C . ILE A 1 83 ? -6.225 11.487 -4.361 1.00 88.56 83 ILE A C 1
ATOM 678 O O . ILE A 1 83 ? -7.053 11.677 -3.478 1.00 88.56 83 ILE A O 1
ATOM 682 N N . ALA A 1 84 ? -4.983 11.973 -4.273 1.00 86.31 84 ALA A N 1
ATOM 683 C CA . ALA A 1 84 ? -4.472 12.682 -3.099 1.00 86.31 84 ALA A CA 1
ATOM 684 C C . ALA A 1 84 ? -5.329 13.904 -2.733 1.00 86.31 84 ALA A C 1
ATOM 686 O O . ALA A 1 84 ? -5.585 14.137 -1.556 1.00 86.31 84 ALA A O 1
ATOM 687 N N . LYS A 1 85 ? -5.858 14.632 -3.729 1.00 83.75 85 LYS A N 1
ATOM 688 C CA . LYS A 1 85 ? -6.780 15.755 -3.496 1.00 83.75 85 LYS A CA 1
ATOM 689 C C . LYS A 1 85 ? -8.026 15.371 -2.700 1.00 83.75 85 LYS A C 1
ATOM 691 O O . LYS A 1 85 ? -8.563 16.234 -2.022 1.00 83.75 85 LYS A O 1
ATOM 696 N N . VAL A 1 86 ? -8.510 14.132 -2.789 1.00 77.12 86 VAL A N 1
ATOM 697 C CA . VAL A 1 86 ? -9.662 13.678 -1.992 1.00 77.12 86 VAL A CA 1
ATOM 698 C C . VAL A 1 86 ? -9.299 13.640 -0.507 1.00 77.12 86 VAL A C 1
ATOM 700 O O . VAL A 1 86 ? -10.099 14.047 0.328 1.00 77.12 86 VAL A O 1
ATOM 703 N N . PHE A 1 87 ? -8.073 13.227 -0.190 1.00 69.62 87 PHE A N 1
ATOM 704 C CA . PHE A 1 87 ? -7.586 13.080 1.181 1.00 69.62 87 PHE A CA 1
ATOM 705 C C . PHE A 1 87 ? -7.054 14.380 1.794 1.00 69.62 87 PHE A C 1
ATOM 707 O O . PHE A 1 87 ? -7.013 14.503 3.013 1.00 69.62 87 PHE A O 1
ATOM 714 N N . THR A 1 88 ? -6.656 15.358 0.976 1.00 69.00 88 THR A N 1
ATOM 715 C CA . THR A 1 88 ? -6.165 16.664 1.453 1.00 69.00 88 THR A CA 1
ATOM 716 C C . THR A 1 88 ? -7.245 17.744 1.502 1.00 69.00 88 THR A C 1
ATOM 718 O O . THR A 1 88 ? -6.940 18.887 1.842 1.00 69.00 88 THR A O 1
ATOM 721 N N . ARG A 1 89 ? -8.490 17.437 1.112 1.00 65.56 89 ARG A N 1
ATOM 722 C CA . ARG A 1 89 ? -9.604 18.390 1.207 1.00 65.56 89 ARG A CA 1
ATOM 723 C C . ARG A 1 89 ? -9.949 18.672 2.672 1.00 65.56 89 ARG A C 1
ATOM 725 O O . ARG A 1 89 ? -9.919 17.747 3.487 1.00 65.56 89 ARG A O 1
ATOM 732 N N . PRO A 1 90 ? -10.324 19.916 3.019 1.00 64.12 90 PRO A N 1
ATOM 733 C CA . PRO A 1 90 ? -10.885 20.217 4.327 1.00 64.12 90 PRO A CA 1
ATOM 734 C C . PRO A 1 90 ? -12.063 19.285 4.638 1.00 64.12 90 PRO A C 1
ATOM 736 O O . PRO A 1 90 ? -12.941 19.083 3.801 1.00 64.12 90 PRO A O 1
ATOM 739 N N . ARG A 1 91 ? -12.114 18.741 5.861 1.00 57.62 91 ARG A N 1
ATOM 740 C CA . ARG A 1 91 ? -13.164 17.799 6.299 1.00 57.62 91 ARG A CA 1
ATOM 741 C C . ARG A 1 91 ? -14.586 18.329 6.056 1.00 57.62 91 ARG A C 1
ATOM 743 O O . ARG A 1 91 ? -15.467 17.552 5.711 1.00 57.62 91 ARG A O 1
ATOM 750 N N . ALA A 1 92 ? -14.782 19.645 6.174 1.00 61.47 92 ALA A N 1
ATOM 751 C CA . ALA A 1 92 ? -16.055 20.312 5.897 1.00 61.47 92 ALA A CA 1
ATOM 752 C C . ALA A 1 92 ? -16.535 20.138 4.440 1.00 61.47 92 ALA A C 1
ATOM 754 O O . ALA A 1 92 ? -17.730 20.005 4.198 1.00 61.47 92 ALA A O 1
ATOM 755 N N . GLU A 1 93 ? -15.614 20.082 3.475 1.00 59.22 93 GLU A N 1
ATOM 756 C CA . GLU A 1 93 ? -15.924 19.869 2.054 1.00 59.22 93 GLU A CA 1
ATOM 757 C C . GLU A 1 93 ? -16.133 18.385 1.720 1.00 59.22 93 GLU A C 1
ATOM 759 O O . GLU A 1 93 ? -16.854 18.045 0.785 1.00 59.22 93 GLU A O 1
ATOM 764 N N . PHE A 1 94 ? -15.520 17.481 2.489 1.00 59.50 94 PHE A N 1
ATOM 765 C CA . PHE A 1 94 ? -15.728 16.042 2.325 1.00 59.50 94 PHE A CA 1
ATOM 766 C C . PHE A 1 94 ? -17.152 15.640 2.734 1.00 59.50 94 PHE A C 1
ATOM 768 O O . PHE A 1 94 ? -17.830 14.928 1.993 1.00 59.50 94 PHE A O 1
ATOM 775 N N . SER A 1 95 ? -17.630 16.146 3.877 1.00 58.66 95 SER A N 1
ATOM 776 C CA . SER A 1 95 ? -18.991 15.894 4.365 1.00 58.66 95 SER A CA 1
ATOM 777 C C . SER A 1 95 ? -20.070 16.425 3.419 1.00 58.66 95 SER A C 1
ATOM 779 O O . SER A 1 95 ? -21.083 15.763 3.243 1.00 58.66 95 SER A O 1
ATOM 781 N N . SER A 1 96 ? -19.873 17.571 2.762 1.00 61.84 96 SER A N 1
ATOM 782 C CA . SER A 1 96 ? -20.872 18.102 1.821 1.00 61.84 96 SER A CA 1
ATOM 783 C C . SER A 1 96 ? -20.936 17.321 0.503 1.00 61.84 96 SER A C 1
ATOM 785 O O . SER A 1 96 ? -22.003 17.218 -0.097 1.00 61.84 96 SER A O 1
ATOM 787 N N . GLN A 1 97 ? -19.815 16.748 0.056 1.00 60.94 97 GLN A N 1
ATOM 788 C CA . GLN A 1 97 ? -19.744 16.000 -1.200 1.00 60.94 97 GLN A CA 1
ATOM 789 C C . GLN A 1 97 ? -20.152 14.526 -1.055 1.00 60.94 97 GLN A C 1
ATOM 791 O O . GLN A 1 97 ? -20.786 13.979 -1.955 1.00 60.94 97 GLN A O 1
ATOM 796 N N . PHE A 1 98 ? -19.773 13.878 0.049 1.00 58.00 98 PHE A N 1
ATOM 797 C CA . PHE A 1 98 ? -20.018 12.449 0.287 1.00 58.00 98 PHE A CA 1
ATOM 798 C C . PHE A 1 98 ? -21.056 12.173 1.378 1.00 58.00 98 PHE A C 1
ATOM 800 O O . PHE A 1 98 ? -21.464 11.025 1.522 1.00 58.00 98 PHE A O 1
ATOM 807 N N . GLY A 1 99 ? -21.521 13.194 2.106 1.00 55.88 99 GLY A N 1
ATOM 808 C CA . GLY A 1 99 ? -22.633 13.091 3.060 1.00 55.88 99 GLY A CA 1
ATOM 809 C C . GLY A 1 99 ? -23.842 12.341 2.493 1.00 55.88 99 GLY A C 1
ATOM 810 O O . GLY A 1 99 ? -24.242 11.353 3.096 1.00 55.88 99 GLY A O 1
ATOM 811 N N . PRO A 1 100 ? -24.310 12.641 1.263 1.00 59.53 100 PRO A N 1
ATOM 812 C CA . PRO A 1 100 ? -25.431 11.915 0.659 1.00 59.53 100 PRO A CA 1
ATOM 813 C C . PRO A 1 100 ? -25.182 10.414 0.418 1.00 59.53 100 PRO A C 1
ATOM 815 O O . PRO A 1 100 ? -26.135 9.666 0.236 1.00 59.53 100 PRO A O 1
ATOM 818 N N . LEU A 1 101 ? -23.918 9.970 0.372 1.00 51.94 101 LEU A N 1
ATOM 819 C CA . LEU A 1 101 ? -23.536 8.558 0.219 1.00 51.94 101 LEU A CA 1
ATOM 820 C C . LEU A 1 101 ? -23.304 7.848 1.563 1.00 51.94 101 LEU A C 1
ATOM 822 O O . LEU A 1 101 ? -23.347 6.621 1.619 1.00 51.94 101 LEU A O 1
ATOM 826 N N . LEU A 1 102 ? -23.002 8.603 2.620 1.00 53.38 102 LEU A N 1
ATOM 827 C CA . LEU A 1 102 ? -22.660 8.095 3.953 1.00 53.38 102 LEU A CA 1
ATOM 828 C C . LEU A 1 102 ? -23.846 8.177 4.933 1.00 53.38 102 LEU A C 1
ATOM 830 O O . LEU A 1 102 ? -23.860 7.466 5.950 1.00 53.38 102 LEU A O 1
ATOM 834 N N . ASP A 1 103 ? -24.864 8.963 4.575 1.00 48.75 103 ASP A N 1
ATOM 835 C CA . ASP A 1 103 ? -26.145 9.094 5.264 1.00 48.75 103 ASP A CA 1
ATOM 836 C C . ASP A 1 103 ? -27.069 7.920 4.923 1.00 48.75 103 ASP A C 1
ATOM 838 O O . ASP A 1 103 ? -27.998 7.991 4.123 1.00 48.75 103 ASP A O 1
ATOM 842 N N . SER A 1 104 ? -26.784 6.799 5.577 1.00 47.00 104 SER A N 1
ATOM 843 C CA . SER A 1 104 ? -27.836 5.891 6.052 1.00 47.00 104 SER A CA 1
ATOM 844 C C . SER A 1 104 ? -27.422 5.072 7.277 1.00 47.00 104 SER A C 1
ATOM 846 O O . SER A 1 104 ? -28.296 4.525 7.938 1.00 47.00 104 SER A O 1
ATOM 848 N N . ALA A 1 105 ? -26.128 4.994 7.631 1.00 47.62 105 ALA A N 1
ATOM 849 C CA . ALA A 1 105 ? -25.717 4.201 8.801 1.00 47.62 105 ALA A CA 1
ATOM 850 C C . ALA A 1 105 ? -24.392 4.596 9.484 1.00 47.62 105 ALA A C 1
ATOM 852 O O . ALA A 1 105 ? -24.103 4.087 10.563 1.00 47.62 105 ALA A O 1
ATOM 853 N N . THR A 1 106 ? -23.543 5.445 8.890 1.00 50.12 106 THR A N 1
ATOM 854 C CA . THR A 1 106 ? -22.138 5.545 9.350 1.00 50.12 106 THR A CA 1
ATOM 855 C C . THR A 1 106 ? -21.824 6.700 10.301 1.00 50.12 106 THR A C 1
ATOM 857 O O . THR A 1 106 ? -20.854 6.602 11.050 1.00 50.12 106 THR A O 1
ATOM 860 N N . PHE A 1 107 ? -22.629 7.766 10.328 1.00 46.59 107 PHE A N 1
ATOM 861 C CA . PHE A 1 107 ? -22.319 8.953 11.137 1.00 46.59 107 PHE A CA 1
ATOM 862 C C . PHE A 1 107 ? -22.923 8.956 12.548 1.00 46.59 107 PHE A C 1
ATOM 864 O O . PHE A 1 107 ? -22.365 9.613 13.423 1.00 46.59 107 PHE A O 1
ATOM 871 N N . GLU A 1 108 ? -23.977 8.181 12.818 1.00 43.34 108 GLU A N 1
ATOM 872 C CA . GLU A 1 108 ? -24.571 8.100 14.166 1.00 43.34 108 GLU A CA 1
ATOM 873 C C . GLU A 1 108 ? -23.693 7.340 15.181 1.00 43.34 108 GLU A C 1
ATOM 875 O O . GLU A 1 108 ?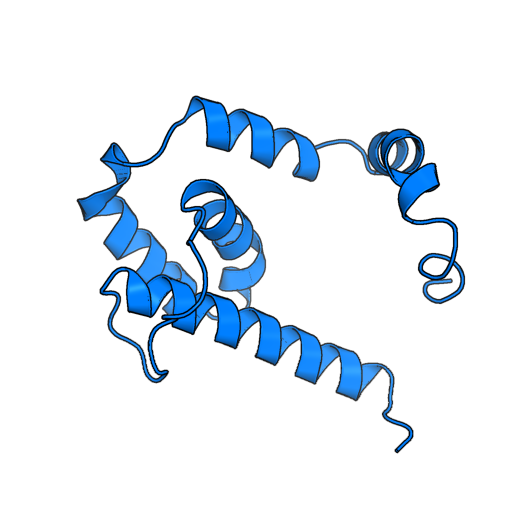 -23.894 7.467 16.384 1.00 43.34 108 GLU A O 1
ATOM 880 N N . LEU A 1 109 ? -22.683 6.587 14.727 1.00 38.88 109 LEU A N 1
ATOM 881 C CA . LEU A 1 109 ? -21.842 5.738 15.586 1.00 38.88 109 LEU A CA 1
ATOM 882 C C . LEU A 1 109 ? -20.482 6.349 15.974 1.00 38.88 109 LEU A C 1
ATOM 884 O O . LEU A 1 109 ? -19.687 5.681 16.631 1.00 38.88 109 LEU A O 1
ATOM 888 N N . LEU A 1 110 ? -20.186 7.593 15.580 1.00 37.41 110 LEU A N 1
ATOM 889 C CA . LEU A 1 110 ? -18.918 8.275 15.903 1.00 37.41 110 LEU A CA 1
ATOM 890 C C . LEU A 1 110 ? -19.117 9.658 16.553 1.00 37.41 110 LEU A C 1
ATOM 892 O O . LEU A 1 110 ? -18.315 10.569 16.321 1.00 37.41 110 LEU A O 1
ATOM 896 N N . GLY A 1 111 ? -20.182 9.798 17.348 1.00 39.72 111 GLY A N 1
ATOM 897 C CA . GLY A 1 111 ? -20.345 10.876 18.332 1.00 39.72 111 GLY A CA 1
ATOM 898 C C . GLY A 1 111 ? -19.563 10.608 19.611 1.00 39.72 111 GLY A C 1
ATOM 899 O O . GLY A 1 111 ? -19.531 9.433 20.040 1.00 39.72 111 GLY A O 1
#

Sequence (111 aa):
MEISLKEFKERFSEGLLEIHWKQWSALGVASHVEPERNWLIDLEALVLSTLVLGLKDARLLNASIEWLIKNGGWLSLQRIKRIAKVFTRPRAEFSSQFGPLLDSATFELLG

Radius of gyration: 16.33 Å; Cα contacts (8 Å, |Δi|>4): 64; chains: 1; bounding box: 40×36×36 Å

pLDDT: mean 84.07, std 17.51, range [37.41, 98.12]

Secondary structure (DSSP, 8-state):
----HHHHHHHHHHHHHHHHHHHHHHTT---SSPPP-SS---HHHHHHHHHHHGGG-HHHHHHHHHHHHHHGGGS-HHHHHHHHHHHSS-HHHHHHHHHHHHTTTSSTT--

Solvent-accessible surface area (backbone atoms only — not comparable to full-atom values): 6789 Å² total; per-residue (Å²): 132,92,72,53,72,67,56,50,53,51,54,52,52,52,51,53,52,51,53,50,49,13,51,44,23,53,74,68,44,92,65,97,57,72,48,53,82,88,68,89,80,59,64,56,59,51,52,58,50,38,70,68,53,18,78,80,38,64,65,59,36,51,54,52,50,59,49,39,75,78,51,47,87,78,56,57,69,67,56,39,54,57,56,50,50,68,76,71,47,59,68,75,60,49,48,72,71,44,35,84,79,44,70,84,76,64,68,84,79,73,118